Protein AF-A0A7C4SDH7-F1 (afdb_monomer_lite)

Foldseek 3Di:
DDQADPVPRAGWDQDPVVRWTAGPPPRDTHHPVRVCVVVVVVVVVVPPDPPPDPDDDDD

Secondary structure (DSSP, 8-state):
---B-TTT-PBEEEETTTTEEEETTT--EE-HHHHHHHHHHHHHHHT------------

pLDDT: mean 75.45, std 14.43, range [50.62, 91.12]

Sequence (59 aa):
MPRRCPECGGELVYNRDLKMYVCRGCGRMFTRDELEAAYEKQTEERAKPARGRRARELL

Radius of gyration: 18.44 Å; chains: 1; bounding box: 22×62×18 Å

Structure (mmCIF, N/CA/C/O backbone):
data_AF-A0A7C4SDH7-F1
#
_entry.id   AF-A0A7C4SDH7-F1
#
loop_
_atom_site.group_PDB
_atom_site.id
_atom_site.type_symbol
_atom_site.label_atom_id
_atom_site.label_alt_id
_atom_site.label_comp_id
_atom_site.label_asym_id
_atom_site.label_entity_id
_atom_site.label_seq_id
_atom_site.pdbx_PDB_ins_code
_atom_site.Cartn_x
_atom_site.Cartn_y
_atom_site.Cartn_z
_atom_site.occupancy
_atom_site.B_iso_or_equiv
_atom_site.auth_seq_id
_atom_site.auth_comp_id
_atom_site.auth_asym_id
_atom_site.auth_atom_id
_atom_site.pdbx_PDB_model_num
ATOM 1 N N . MET A 1 1 ? -2.203 10.578 -5.394 1.00 54.88 1 MET A N 1
ATOM 2 C CA . MET A 1 1 ? -2.068 9.166 -4.989 1.00 54.88 1 MET A CA 1
ATOM 3 C C . MET A 1 1 ? -0.969 8.511 -5.826 1.00 54.88 1 MET A C 1
ATOM 5 O O . MET A 1 1 ? -1.238 8.168 -6.975 1.00 54.88 1 MET A O 1
ATOM 9 N N . PRO A 1 2 ? 0.289 8.418 -5.345 1.00 59.00 2 PRO A N 1
ATOM 10 C CA . PRO A 1 2 ? 1.171 7.304 -5.668 1.00 59.00 2 PRO A CA 1
ATOM 11 C C . PRO A 1 2 ? 0.407 6.014 -5.987 1.00 59.00 2 PRO A C 1
ATOM 13 O O . PRO A 1 2 ? -0.510 5.589 -5.298 1.00 59.00 2 PRO A O 1
ATOM 16 N N . ARG A 1 3 ? 0.754 5.440 -7.129 1.00 68.50 3 ARG A N 1
ATOM 17 C CA . ARG A 1 3 ? 0.212 4.174 -7.636 1.00 68.50 3 ARG A CA 1
ATOM 18 C C . ARG A 1 3 ? 1.275 3.083 -7.533 1.00 68.50 3 ARG A C 1
ATOM 20 O O . ARG A 1 3 ? 1.267 2.119 -8.288 1.00 68.50 3 ARG A O 1
ATOM 27 N N . ARG A 1 4 ? 2.268 3.321 -6.673 1.00 79.12 4 ARG A N 1
ATOM 28 C CA . ARG A 1 4 ? 3.547 2.623 -6.654 1.00 79.12 4 ARG A CA 1
ATOM 29 C C . ARG A 1 4 ? 3.836 2.122 -5.256 1.00 79.12 4 ARG A C 1
ATOM 31 O O . ARG A 1 4 ? 3.593 2.823 -4.279 1.00 79.12 4 ARG A O 1
ATOM 38 N N . CYS A 1 5 ? 4.329 0.900 -5.193 1.00 84.94 5 CYS A N 1
ATOM 39 C CA . CYS A 1 5 ? 4.676 0.216 -3.970 1.00 84.94 5 CYS A CA 1
ATOM 40 C C . CYS A 1 5 ? 5.842 0.934 -3.282 1.00 84.94 5 CYS A C 1
ATOM 42 O O . CYS A 1 5 ? 6.855 1.172 -3.942 1.00 84.94 5 CYS A O 1
ATOM 44 N N . PRO A 1 6 ? 5.731 1.260 -1.984 1.00 77.69 6 PRO A N 1
ATOM 45 C CA . PRO A 1 6 ? 6.809 1.919 -1.248 1.00 77.69 6 PRO A CA 1
ATOM 46 C C . PRO A 1 6 ? 8.051 1.026 -1.082 1.00 77.69 6 PRO A C 1
ATOM 48 O O . PRO A 1 6 ? 9.148 1.548 -0.944 1.00 77.69 6 PRO A O 1
ATOM 51 N N . GLU A 1 7 ? 7.893 -0.299 -1.165 1.00 77.50 7 GLU A N 1
ATOM 52 C CA . GLU A 1 7 ? 8.980 -1.275 -0.979 1.00 77.50 7 GLU A CA 1
ATOM 53 C C . GLU A 1 7 ? 9.810 -1.518 -2.248 1.00 77.50 7 GLU A C 1
ATOM 55 O O . GLU A 1 7 ? 11.012 -1.744 -2.180 1.00 77.50 7 GLU A O 1
ATOM 60 N N . CYS A 1 8 ? 9.174 -1.519 -3.425 1.00 86.31 8 CYS A N 1
ATOM 61 C CA . CYS A 1 8 ? 9.837 -1.909 -4.679 1.00 86.31 8 CYS A CA 1
ATOM 62 C C . CYS A 1 8 ? 9.621 -0.936 -5.844 1.00 86.31 8 CYS A C 1
ATOM 64 O O . CYS A 1 8 ? 10.126 -1.163 -6.939 1.00 86.31 8 CYS A O 1
ATOM 66 N N . GLY A 1 9 ? 8.818 0.115 -5.663 1.00 84.75 9 GLY A N 1
ATOM 67 C CA . GLY A 1 9 ? 8.458 1.058 -6.725 1.00 84.75 9 GLY A CA 1
ATOM 68 C C . GLY A 1 9 ? 7.512 0.501 -7.800 1.00 84.75 9 GLY A C 1
ATOM 69 O O . GLY A 1 9 ? 7.121 1.245 -8.700 1.00 84.75 9 GLY A O 1
ATOM 70 N N . GLY A 1 10 ? 7.121 -0.776 -7.713 1.00 88.06 10 GLY A N 1
ATOM 71 C CA . GLY A 1 10 ? 6.240 -1.446 -8.674 1.00 88.06 10 GLY A CA 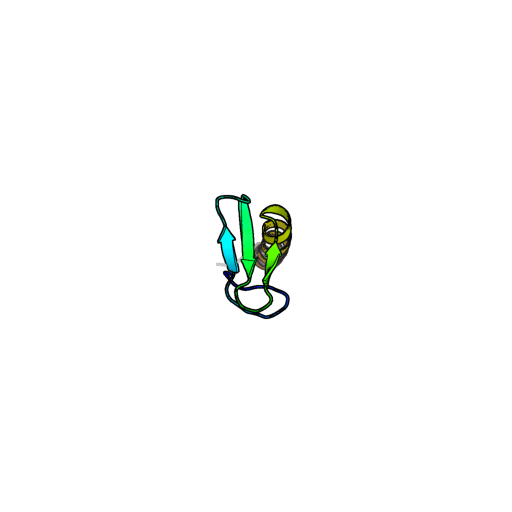1
ATOM 72 C C . GLY A 1 10 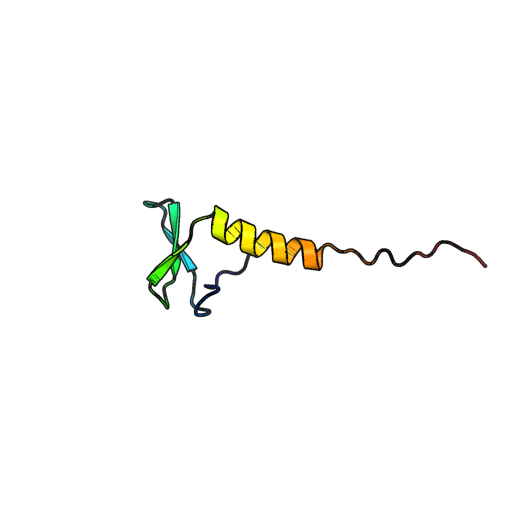? 4.786 -0.975 -8.610 1.00 88.06 10 GLY A C 1
ATOM 73 O O . GLY A 1 10 ? 4.359 -0.372 -7.631 1.00 88.06 10 GLY A O 1
ATOM 74 N N . GLU A 1 11 ? 3.996 -1.267 -9.641 1.00 88.38 11 GLU A N 1
ATOM 75 C CA . GLU A 1 11 ? 2.594 -0.839 -9.712 1.00 88.38 11 GLU A CA 1
ATOM 76 C C . GLU A 1 11 ? 1.718 -1.537 -8.657 1.00 88.38 11 GLU A C 1
ATOM 78 O O . GLU A 1 11 ? 1.788 -2.756 -8.477 1.00 88.38 11 GLU A O 1
ATOM 83 N N . LEU A 1 12 ? 0.902 -0.754 -7.950 1.00 88.50 12 LEU A N 1
ATOM 84 C CA . LEU A 1 12 ? -0.108 -1.231 -7.003 1.00 88.50 12 LEU A CA 1
ATOM 85 C C . LEU A 1 12 ? -1.477 -1.285 -7.683 1.00 88.50 12 LEU A C 1
ATOM 87 O O . LEU A 1 12 ? -1.969 -0.277 -8.189 1.00 88.50 12 LEU A O 1
ATOM 91 N N . VAL A 1 13 ? -2.110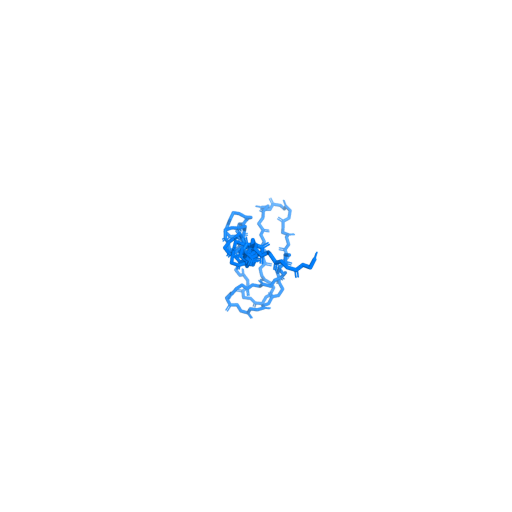 -2.455 -7.640 1.00 89.06 13 VAL A N 1
ATOM 92 C CA . VAL A 1 13 ? -3.418 -2.726 -8.244 1.00 89.06 13 VAL A CA 1
ATOM 93 C C . VAL A 1 13 ? -4.434 -2.994 -7.144 1.00 89.06 13 VAL A C 1
ATOM 95 O O . VAL A 1 13 ? -4.207 -3.824 -6.270 1.00 89.06 13 VAL A O 1
ATOM 98 N N . TYR A 1 14 ? -5.575 -2.311 -7.184 1.00 88.75 14 TYR A N 1
ATOM 99 C CA . TYR A 1 14 ? -6.640 -2.544 -6.214 1.00 88.75 14 TYR A CA 1
ATOM 100 C C . TYR A 1 14 ? -7.399 -3.835 -6.533 1.00 88.75 14 TYR A C 1
ATOM 102 O O . TYR A 1 14 ? -8.010 -3.967 -7.595 1.00 88.75 14 TYR A O 1
ATOM 110 N N . ASN A 1 15 ? -7.377 -4.772 -5.593 1.00 89.62 15 ASN A N 1
ATOM 111 C CA . ASN A 1 15 ? -8.126 -6.013 -5.646 1.00 89.62 15 ASN A CA 1
ATOM 112 C C . ASN A 1 15 ? -9.475 -5.820 -4.930 1.00 89.62 15 ASN A C 1
ATOM 114 O O . ASN A 1 15 ? -9.520 -5.551 -3.728 1.00 89.62 15 ASN A O 1
ATOM 118 N N . ARG A 1 16 ? -10.580 -5.929 -5.680 1.00 87.31 16 ARG A N 1
ATOM 119 C CA . ARG A 1 16 ? -11.938 -5.677 -5.167 1.00 87.31 16 ARG A CA 1
ATOM 120 C C . ARG A 1 16 ? -12.453 -6.785 -4.257 1.00 87.31 16 ARG A C 1
ATOM 122 O O . ARG A 1 16 ? -13.192 -6.469 -3.330 1.00 87.31 16 ARG A O 1
ATOM 129 N N . ASP A 1 17 ? -12.041 -8.025 -4.491 1.00 89.75 17 ASP A N 1
ATOM 130 C CA . ASP A 1 17 ? -12.464 -9.187 -3.705 1.00 89.75 17 ASP A CA 1
ATOM 131 C C . ASP A 1 17 ? -11.954 -9.088 -2.268 1.00 89.75 17 ASP A C 1
ATOM 133 O O . ASP A 1 17 ? -12.689 -9.295 -1.307 1.00 89.75 17 ASP A O 1
ATOM 137 N N . LEU A 1 18 ? -10.693 -8.679 -2.130 1.00 86.25 18 LEU A N 1
ATOM 138 C CA . LEU A 1 18 ? -10.025 -8.546 -0.839 1.00 86.25 18 LEU A CA 1
ATOM 139 C C . LEU A 1 18 ? -10.099 -7.128 -0.260 1.00 86.25 18 LEU A C 1
ATOM 141 O O . LEU A 1 18 ? -9.726 -6.921 0.890 1.00 86.25 18 LEU A O 1
ATOM 145 N N . LYS A 1 19 ? -10.552 -6.143 -1.049 1.00 88.06 19 LYS A N 1
ATOM 146 C CA . LYS A 1 19 ? -10.502 -4.703 -0.726 1.00 88.06 19 LYS A CA 1
ATOM 147 C C . LYS A 1 19 ? -9.099 -4.231 -0.310 1.00 88.06 19 LYS A C 1
ATOM 149 O O . LYS A 1 19 ? -8.946 -3.336 0.520 1.00 88.06 19 LYS A O 1
ATOM 154 N N . MET A 1 20 ? -8.075 -4.831 -0.911 1.00 89.44 20 MET A N 1
ATOM 155 C CA . MET A 1 20 ? -6.660 -4.572 -0.639 1.00 89.44 20 MET A CA 1
ATOM 156 C C . MET A 1 20 ? -5.927 -4.208 -1.927 1.00 89.44 20 MET A C 1
ATOM 158 O O . MET A 1 20 ? -6.345 -4.568 -3.025 1.00 89.44 20 MET A O 1
ATOM 162 N N . TYR A 1 21 ? -4.809 -3.507 -1.805 1.00 89.25 21 TYR A N 1
ATOM 163 C CA . TYR A 1 21 ? -3.945 -3.142 -2.918 1.00 89.25 21 TYR A CA 1
ATOM 164 C C . TYR A 1 21 ? -2.799 -4.138 -3.037 1.00 89.25 21 TYR A C 1
ATOM 166 O O . TYR A 1 21 ? -2.034 -4.324 -2.103 1.00 89.25 21 TYR A O 1
ATOM 174 N N . VAL A 1 22 ? -2.650 -4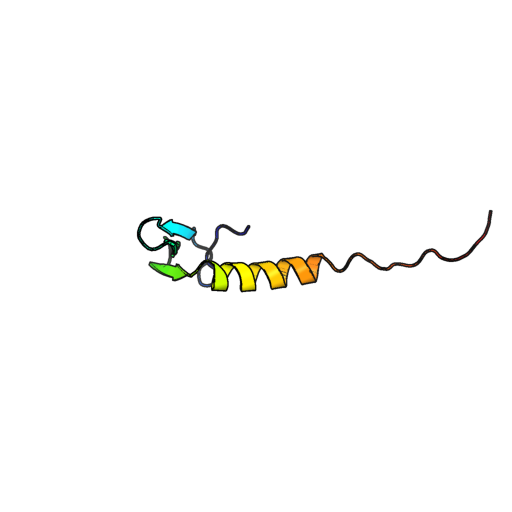.766 -4.195 1.00 89.81 22 VAL A N 1
ATOM 175 C CA . VAL A 1 22 ? -1.630 -5.783 -4.453 1.00 89.81 22 VAL A CA 1
ATOM 176 C C . VAL A 1 22 ? -0.564 -5.211 -5.376 1.00 89.81 22 VAL A C 1
ATOM 178 O O . VAL A 1 22 ? -0.869 -4.705 -6.457 1.00 89.81 22 VAL A O 1
ATOM 181 N N . CYS A 1 23 ? 0.699 -5.287 -4.969 1.00 91.12 23 CYS A N 1
ATOM 182 C CA . CYS A 1 23 ? 1.815 -4.881 -5.806 1.00 91.12 23 CYS A CA 1
ATOM 183 C C . CYS A 1 23 ? 2.122 -5.947 -6.864 1.00 91.12 23 CYS A C 1
ATOM 185 O O . CYS A 1 23 ? 2.361 -7.107 -6.538 1.00 91.12 23 CYS A O 1
ATOM 187 N N . ARG A 1 24 ? 2.202 -5.543 -8.134 1.00 89.56 24 ARG A N 1
ATOM 188 C CA . ARG A 1 24 ? 2.577 -6.419 -9.258 1.00 89.56 24 ARG A CA 1
ATOM 189 C C . ARG A 1 24 ? 4.076 -6.722 -9.339 1.00 89.56 24 ARG A C 1
ATOM 191 O O . ARG A 1 24 ? 4.4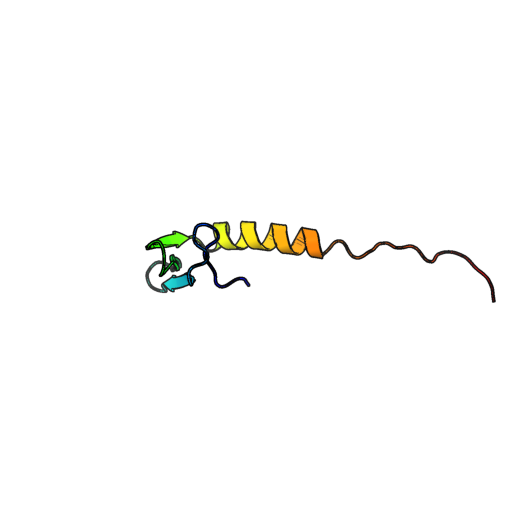48 -7.656 -10.035 1.00 89.56 24 ARG A O 1
ATOM 198 N N . GLY A 1 25 ? 4.914 -5.940 -8.657 1.00 87.75 25 GLY A N 1
ATOM 199 C CA . GLY A 1 25 ? 6.366 -6.132 -8.616 1.00 87.75 25 GLY A CA 1
ATOM 200 C C . GLY A 1 25 ? 6.797 -7.141 -7.553 1.00 87.75 25 GLY A C 1
ATOM 201 O O . GLY A 1 25 ? 7.404 -8.153 -7.874 1.00 87.75 25 GLY A O 1
ATOM 202 N N . CYS A 1 26 ? 6.459 -6.882 -6.285 1.00 90.38 26 CYS A N 1
ATOM 203 C CA . CYS A 1 26 ? 6.865 -7.730 -5.157 1.00 90.38 26 CYS A CA 1
ATOM 204 C C . CYS A 1 26 ? 5.769 -8.679 -4.643 1.00 90.38 26 CYS A C 1
ATOM 206 O O . CYS A 1 26 ? 6.034 -9.482 -3.753 1.00 90.38 26 CYS A O 1
ATOM 208 N N . GLY A 1 27 ? 4.531 -8.578 -5.140 1.00 87.25 27 GLY A N 1
ATOM 209 C CA . GLY A 1 27 ? 3.409 -9.421 -4.702 1.00 87.25 27 GLY A CA 1
ATOM 210 C C . GLY A 1 27 ? 2.837 -9.076 -3.323 1.00 87.25 27 GLY A C 1
ATOM 211 O O . GLY A 1 27 ? 1.891 -9.720 -2.875 1.00 87.25 27 GLY A O 1
ATOM 212 N N . ARG A 1 28 ? 3.383 -8.066 -2.634 1.00 87.69 28 ARG A N 1
ATOM 213 C CA . ARG A 1 28 ? 2.884 -7.628 -1.323 1.00 87.69 28 ARG A CA 1
ATOM 214 C C . ARG A 1 28 ? 1.501 -7.005 -1.436 1.00 87.69 28 ARG A C 1
ATOM 216 O O . ARG A 1 28 ? 1.199 -6.305 -2.403 1.00 87.69 28 ARG A O 1
ATOM 223 N N . MET A 1 29 ? 0.691 -7.245 -0.415 1.00 89.50 29 MET A N 1
ATOM 224 C CA . MET A 1 29 ? -0.638 -6.671 -0.267 1.00 89.50 29 MET A CA 1
ATOM 225 C C . MET A 1 29 ? -0.572 -5.571 0.786 1.00 89.50 29 MET A C 1
ATOM 227 O O . MET A 1 29 ? 0.071 -5.754 1.815 1.00 89.50 29 MET A O 1
ATOM 231 N N . PHE A 1 30 ? -1.226 -4.453 0.513 1.00 87.56 30 PHE A N 1
ATOM 232 C CA . PHE A 1 30 ? -1.336 -3.303 1.392 1.00 87.56 30 PHE A CA 1
ATOM 233 C C . PHE A 1 30 ? -2.807 -2.978 1.585 1.00 87.56 30 PHE A C 1
ATOM 235 O O . PHE A 1 30 ? -3.616 -3.059 0.653 1.00 87.56 30 PHE A O 1
ATOM 242 N N . THR A 1 31 ? -3.164 -2.584 2.793 1.00 89.00 31 THR A N 1
ATOM 243 C CA . THR A 1 31 ? -4.511 -2.100 3.082 1.00 89.00 31 THR A CA 1
ATOM 244 C C . THR A 1 31 ? -4.666 -0.639 2.665 1.00 89.00 31 THR A C 1
ATOM 246 O O . THR A 1 31 ? -3.691 0.072 2.409 1.00 89.00 31 THR A O 1
ATOM 249 N N . ARG A 1 32 ? -5.919 -0.177 2.564 1.00 84.12 32 ARG A N 1
ATOM 250 C CA . ARG A 1 32 ? -6.184 1.242 2.299 1.00 84.12 32 ARG A CA 1
ATOM 251 C C . ARG A 1 32 ? -5.636 2.132 3.413 1.00 84.12 32 ARG A C 1
ATOM 253 O O . ARG A 1 32 ? -5.112 3.182 3.087 1.00 84.12 32 ARG A O 1
ATOM 260 N N . ASP A 1 3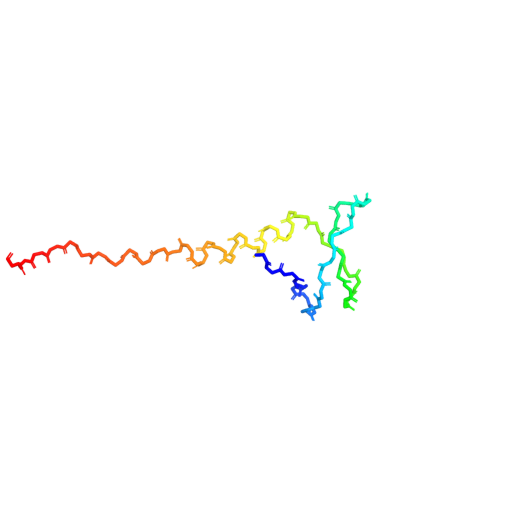3 ? -5.709 1.674 4.659 1.00 86.19 33 ASP A N 1
ATOM 261 C CA . ASP A 1 33 ? -5.246 2.392 5.849 1.00 86.19 33 ASP A CA 1
ATOM 262 C C . ASP A 1 33 ? -3.720 2.584 5.844 1.00 86.19 33 ASP A C 1
ATOM 264 O O . ASP A 1 33 ? -3.227 3.701 5.952 1.00 86.19 33 ASP A O 1
ATOM 268 N N . GLU A 1 34 ? -2.956 1.515 5.581 1.00 85.88 34 GLU A N 1
ATOM 269 C CA . GLU A 1 34 ? -1.490 1.592 5.458 1.00 85.88 34 GLU A CA 1
ATOM 270 C C . GLU A 1 34 ? -1.046 2.522 4.335 1.00 85.88 34 GLU A C 1
ATOM 272 O O . GLU A 1 34 ? -0.084 3.280 4.477 1.00 85.88 34 GLU A O 1
ATOM 277 N N . LEU A 1 35 ? -1.742 2.439 3.198 1.00 83.50 35 LEU A N 1
ATOM 278 C CA . LEU A 1 35 ? -1.505 3.348 2.100 1.00 83.50 35 LEU A CA 1
ATOM 279 C C . LEU A 1 35 ? -1.811 4.762 2.569 1.00 83.50 35 LEU A C 1
ATOM 281 O O . LEU A 1 35 ? -0.890 5.568 2.592 1.00 83.50 35 LEU A O 1
ATOM 285 N N . GLU A 1 36 ? -3.044 5.049 2.979 1.00 82.94 36 GLU A N 1
ATOM 286 C CA . GLU A 1 36 ? -3.517 6.360 3.432 1.00 82.94 36 GLU A CA 1
ATOM 287 C C . GLU A 1 36 ? -2.578 6.998 4.453 1.00 82.94 36 GLU A C 1
ATOM 289 O O . GLU A 1 36 ? -2.114 8.098 4.189 1.00 82.94 36 GLU A O 1
ATOM 294 N N . ALA A 1 37 ? -2.155 6.286 5.498 1.00 84.75 37 ALA A N 1
ATOM 295 C CA . ALA A 1 37 ? -1.177 6.774 6.471 1.00 84.75 37 ALA A CA 1
ATOM 296 C C . ALA A 1 37 ? 0.172 7.163 5.833 1.00 84.75 37 ALA A C 1
ATOM 298 O O . ALA A 1 37 ? 0.811 8.135 6.243 1.00 84.75 37 ALA A O 1
ATOM 299 N N . ALA A 1 38 ? 0.624 6.435 4.807 1.00 78.44 38 ALA A N 1
ATOM 300 C CA . ALA A 1 38 ? 1.819 6.792 4.047 1.00 78.44 38 ALA A CA 1
ATOM 301 C C . ALA A 1 38 ? 1.606 8.027 3.148 1.00 78.44 38 ALA A C 1
ATOM 303 O O . ALA A 1 38 ? 2.539 8.815 2.982 1.00 78.44 38 ALA A O 1
ATOM 304 N N . TYR A 1 39 ? 0.407 8.233 2.584 1.00 74.56 39 TYR A N 1
ATOM 305 C CA . TYR A 1 39 ? 0.090 9.442 1.804 1.00 74.56 39 TYR A CA 1
ATOM 306 C C . TYR A 1 39 ? -0.144 10.646 2.694 1.00 74.56 39 TYR A C 1
ATOM 308 O O . TYR A 1 39 ? 0.348 11.715 2.363 1.00 74.56 39 TYR A O 1
ATOM 316 N N . GLU A 1 40 ? -0.886 10.491 3.784 1.00 76.00 40 GLU A N 1
ATOM 317 C CA . GLU A 1 40 ? -1.280 11.558 4.697 1.00 76.00 40 GLU A CA 1
ATOM 318 C C . GLU A 1 40 ? -0.036 12.270 5.221 1.00 76.00 40 GLU A C 1
ATOM 320 O O . GLU A 1 40 ? 0.094 13.478 5.019 1.00 76.00 40 GLU A O 1
ATOM 325 N N . LYS A 1 41 ? 0.971 11.498 5.656 1.00 70.12 41 LYS A N 1
ATOM 326 C CA . LYS A 1 41 ? 2.314 11.996 5.998 1.00 70.12 41 LYS A CA 1
ATOM 327 C C . LYS A 1 41 ? 2.980 12.790 4.869 1.00 70.12 41 LYS A C 1
ATOM 329 O O . LYS A 1 41 ? 3.595 13.821 5.119 1.00 70.12 41 LYS A O 1
ATOM 334 N N . GLN A 1 42 ? 2.858 12.343 3.617 1.00 66.94 42 GLN A N 1
ATOM 335 C CA . GLN A 1 42 ? 3.392 13.075 2.459 1.00 66.94 42 GLN A CA 1
ATOM 336 C C . GLN A 1 42 ? 2.581 14.338 2.133 1.00 66.94 42 GLN A C 1
ATOM 338 O O . GLN A 1 42 ? 3.132 15.299 1.590 1.00 66.94 42 GLN A O 1
ATOM 343 N N . THR A 1 43 ? 1.276 14.343 2.417 1.00 64.75 43 THR A N 1
ATOM 344 C CA . THR A 1 43 ? 0.414 15.506 2.189 1.00 64.75 43 THR A CA 1
ATOM 345 C C . THR A 1 43 ? 0.617 16.563 3.264 1.00 64.75 43 THR A C 1
ATOM 347 O O . THR A 1 43 ? 0.727 17.728 2.906 1.00 64.75 43 THR A O 1
ATOM 350 N N . GLU A 1 44 ? 0.762 16.180 4.535 1.00 60.88 44 GLU A N 1
ATOM 351 C CA . GLU A 1 44 ? 1.032 17.093 5.652 1.00 60.88 44 GLU A CA 1
ATOM 352 C C . GLU A 1 44 ? 2.368 17.817 5.478 1.00 60.88 44 GLU A C 1
ATOM 354 O O . GLU A 1 44 ? 2.438 19.037 5.632 1.00 60.88 44 GLU A O 1
ATOM 359 N N . GLU A 1 45 ? 3.410 17.105 5.044 1.00 57.88 45 GLU A N 1
ATOM 360 C CA . GLU A 1 45 ? 4.713 17.701 4.717 1.00 57.88 45 GLU A CA 1
ATOM 361 C C . GLU A 1 45 ? 4.610 18.740 3.585 1.00 57.88 45 GLU A C 1
ATOM 363 O O . GLU A 1 45 ? 5.316 19.750 3.580 1.00 57.88 45 GLU A O 1
ATOM 368 N N . ARG A 1 46 ? 3.685 18.540 2.638 1.00 54.50 46 ARG A N 1
ATOM 369 C CA . ARG A 1 46 ? 3.443 19.455 1.509 1.00 54.50 46 ARG A CA 1
ATOM 370 C C . ARG A 1 46 ? 2.387 20.525 1.804 1.00 54.50 46 ARG A C 1
ATOM 372 O O . ARG A 1 46 ? 2.316 21.526 1.093 1.00 54.50 46 ARG A O 1
ATOM 379 N N . ALA A 1 47 ? 1.606 20.325 2.860 1.00 55.88 47 ALA A N 1
ATOM 380 C CA . ALA A 1 47 ? 0.592 21.218 3.396 1.00 55.88 47 ALA A CA 1
ATOM 381 C C . ALA A 1 47 ? 1.095 21.992 4.624 1.00 55.88 47 ALA A C 1
ATOM 383 O O . ALA A 1 47 ? 0.287 22.497 5.398 1.00 55.88 47 ALA A O 1
ATOM 384 N N . LYS A 1 48 ? 2.413 22.183 4.774 1.00 51.19 48 LYS A N 1
ATOM 385 C CA . LYS A 1 48 ? 2.939 23.428 5.345 1.00 51.19 48 LYS A CA 1
ATOM 386 C C . LYS A 1 48 ? 2.833 24.504 4.261 1.00 51.19 48 LYS A C 1
ATOM 388 O O . LYS A 1 48 ? 3.793 24.687 3.507 1.00 51.19 48 LYS A O 1
ATOM 393 N N . PRO A 1 49 ? 1.710 25.248 4.135 1.00 50.62 49 PRO A N 1
ATOM 394 C CA . PRO A 1 49 ? 1.777 26.498 3.416 1.00 50.62 49 PRO A CA 1
ATOM 395 C C . PRO A 1 49 ? 2.851 27.314 4.120 1.00 50.62 49 PRO A C 1
ATOM 397 O O . PRO A 1 49 ? 2.886 27.405 5.352 1.00 50.62 49 PRO A O 1
ATOM 400 N N . ALA A 1 50 ? 3.744 27.885 3.327 1.00 54.69 50 ALA A N 1
ATOM 401 C CA . ALA A 1 50 ? 4.593 28.966 3.756 1.00 54.69 50 ALA A CA 1
ATOM 402 C C . ALA A 1 50 ? 3.719 30.007 4.476 1.00 54.69 50 ALA A C 1
ATOM 404 O O . ALA A 1 50 ? 3.111 30.875 3.854 1.00 54.69 50 ALA A O 1
ATOM 405 N N . ARG A 1 51 ? 3.670 29.954 5.811 1.00 58.53 51 ARG A N 1
ATOM 406 C CA . ARG A 1 51 ? 3.324 31.103 6.649 1.00 58.53 51 ARG A CA 1
ATOM 407 C C . ARG A 1 51 ? 4.506 32.075 6.593 1.00 58.53 51 ARG A C 1
ATOM 409 O O . ARG A 1 51 ? 5.148 32.376 7.593 1.00 58.53 51 ARG A O 1
ATOM 416 N N . GLY A 1 52 ? 4.807 32.551 5.389 1.00 51.28 52 GLY A N 1
ATOM 417 C CA . GLY A 1 52 ? 5.668 33.690 5.135 1.00 51.28 52 GLY A CA 1
ATOM 418 C C . GLY A 1 52 ? 4.821 34.942 5.265 1.00 51.28 52 GLY A C 1
ATOM 419 O O . GLY A 1 52 ? 4.225 35.405 4.300 1.00 51.28 52 GLY A O 1
ATOM 420 N N . ARG A 1 53 ? 4.720 35.438 6.498 1.00 56.66 53 ARG A N 1
ATOM 421 C CA . ARG A 1 53 ? 4.131 36.729 6.857 1.00 56.66 53 ARG A CA 1
ATOM 422 C C . ARG A 1 53 ? 4.560 37.826 5.871 1.00 56.66 53 ARG A C 1
ATOM 424 O O . ARG A 1 53 ? 5.742 38.133 5.783 1.00 56.66 53 ARG A O 1
ATOM 431 N N . ARG A 1 54 ? 3.594 38.507 5.256 1.00 52.00 54 ARG A N 1
ATOM 432 C CA . ARG A 1 54 ? 3.712 39.939 4.946 1.00 52.00 54 ARG A CA 1
ATOM 433 C C . ARG A 1 54 ? 2.643 40.698 5.717 1.00 52.00 54 ARG A C 1
ATOM 435 O O . ARG A 1 54 ? 1.687 41.223 5.167 1.00 52.00 54 ARG A O 1
ATOM 442 N N . ALA A 1 55 ? 2.821 40.697 7.034 1.00 63.03 55 ALA A N 1
ATOM 443 C CA . ALA A 1 55 ? 2.435 41.850 7.822 1.00 63.03 55 ALA A CA 1
ATOM 444 C C . ALA A 1 55 ? 3.564 42.882 7.677 1.00 63.03 55 ALA A C 1
ATOM 446 O O . ALA A 1 55 ? 4.731 42.511 7.813 1.00 63.03 55 ALA A O 1
ATOM 447 N N . ARG A 1 56 ? 3.168 44.142 7.479 1.00 53.59 56 ARG A N 1
ATOM 448 C CA . ARG A 1 56 ? 3.950 45.389 7.546 1.00 53.59 56 ARG A CA 1
ATOM 449 C C . ARG A 1 56 ? 4.444 45.982 6.209 1.00 53.59 56 ARG A C 1
ATOM 451 O O . ARG A 1 56 ? 5.486 45.609 5.692 1.00 53.59 56 ARG A O 1
ATOM 458 N N . GLU A 1 57 ? 3.629 46.936 5.740 1.00 61.31 57 GLU A N 1
ATOM 459 C CA . GLU A 1 57 ? 3.970 48.370 5.610 1.00 61.31 57 GLU A CA 1
ATOM 460 C C . GLU A 1 57 ? 4.729 48.874 4.364 1.00 61.31 57 GLU A C 1
ATOM 462 O O . GLU A 1 57 ? 5.682 48.258 3.897 1.00 61.31 57 GLU A O 1
ATOM 467 N N . LEU A 1 58 ? 4.279 50.067 3.933 1.00 53.97 58 LEU A N 1
ATOM 468 C CA . LEU A 1 58 ? 4.793 51.031 2.944 1.00 53.97 58 LEU A CA 1
ATOM 469 C C . LEU A 1 58 ? 4.488 50.805 1.452 1.00 53.97 58 LEU A C 1
ATOM 471 O O . LEU A 1 58 ? 5.292 50.238 0.713 1.00 53.97 58 LEU A O 1
ATOM 475 N N . LEU A 1 59 ? 3.364 51.391 1.012 1.00 52.34 59 LEU A N 1
ATOM 476 C CA . LEU A 1 59 ? 3.341 52.530 0.075 1.00 52.34 59 LEU A CA 1
ATOM 477 C C . LEU A 1 59 ? 2.049 53.338 0.257 1.00 52.34 59 LEU A C 1
ATOM 479 O O . LEU A 1 59 ? 0.970 52.706 0.270 1.00 52.34 59 LEU A O 1
#